Protein AF-A0A974XKM9-F1 (afdb_monomer)

Radius of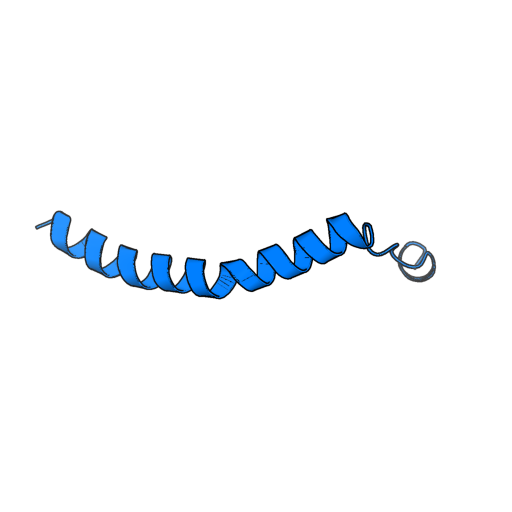 gyration: 18.94 Å; Cα contacts (8 Å, |Δi|>4): 6; chains: 1; bounding box: 27×33×47 Å

Foldseek 3Di:
DVVVVVVVVVVVVVVVCVVCVVVVVVVVCCCVVVNDPPPPVVVVVD

pLDDT: mean 74.08, std 11.38, range [52.66, 91.12]

InterPro domains:
  IPR009229 AgrD, cyclic lactone autoinducer peptide [TIGR04223] (24-45)

Sequence (46 aa):
MRKRIGRIFIYPVLSLLVMLAPMIVNQQASLFFWGEPEIPESLRNG

Secondary structure (DSSP, 8-state):
-HHHHHHHHHHHHHHHHHHHHHHHHHHHHHHHHH-S----HHHH--

Solvent-accessible surface area (backbone atoms only — not comparable to full-atom values): 2837 Å² total; per-residue (Å²): 120,75,74,60,60,56,54,67,53,47,54,60,50,51,52,50,50,62,67,46,46,62,58,54,50,51,53,48,47,43,36,74,76,69,41,72,81,75,75,54,62,79,71,74,78,101

Organism: NCBI:txid2815577

Mean predicted aligned error: 11.47 Å

Structure (mmCIF, N/CA/C/O backbone):
data_AF-A0A974XKM9-F1
#
_entry.id   AF-A0A974XKM9-F1
#
loop_
_atom_site.group_PDB
_atom_site.id
_atom_site.type_symbol
_atom_site.label_atom_id
_atom_site.label_alt_id
_atom_site.label_comp_id
_atom_site.label_asym_id
_atom_site.label_entity_id
_atom_site.label_seq_id
_atom_site.pdbx_PDB_ins_code
_atom_site.Cartn_x
_atom_site.Cartn_y
_atom_site.Cartn_z
_atom_site.occupancy
_atom_site.B_iso_or_equiv
_atom_site.auth_seq_id
_atom_site.auth_comp_id
_atom_site.auth_asym_id
_atom_site.auth_atom_id
_atom_site.pdbx_PDB_model_num
ATOM 1 N N . MET A 1 1 ? -10.172 -6.354 31.148 1.00 52.66 1 MET A N 1
ATOM 2 C CA . MET A 1 1 ? -10.865 -5.557 30.102 1.00 52.66 1 MET A CA 1
ATOM 3 C C . MET A 1 1 ? -9.990 -5.067 28.931 1.00 52.66 1 MET A C 1
ATOM 5 O O . MET A 1 1 ? -10.553 -4.790 27.882 1.00 52.66 1 MET A O 1
ATOM 9 N N . ARG A 1 2 ? -8.646 -5.017 29.015 1.00 57.34 2 ARG A N 1
ATOM 10 C CA . ARG A 1 2 ? -7.776 -4.476 27.936 1.00 57.34 2 ARG A CA 1
ATOM 11 C C . ARG A 1 2 ? -7.824 -5.216 26.579 1.00 57.34 2 ARG A C 1
ATOM 13 O O . ARG A 1 2 ? -7.568 -4.610 25.550 1.00 57.34 2 ARG A O 1
ATOM 20 N N . LYS A 1 3 ? -8.206 -6.502 26.547 1.00 59.28 3 LYS A N 1
ATOM 21 C CA . LYS A 1 3 ? -8.237 -7.322 25.313 1.00 59.28 3 LYS A CA 1
ATOM 22 C C . LYS A 1 3 ? -9.408 -7.019 24.358 1.00 59.28 3 LYS A C 1
ATOM 24 O O . LYS A 1 3 ? -9.322 -7.375 23.188 1.00 59.28 3 LYS A O 1
ATOM 29 N N . ARG A 1 4 ? -10.495 -6.381 24.824 1.00 60.41 4 ARG A N 1
ATOM 30 C CA . ARG A 1 4 ? -11.645 -6.019 23.962 1.00 60.41 4 ARG A CA 1
ATOM 31 C C . ARG A 1 4 ? -11.373 -4.777 23.119 1.00 60.41 4 ARG A C 1
ATOM 33 O O . ARG A 1 4 ? -11.751 -4.747 21.959 1.00 60.41 4 ARG A O 1
ATOM 40 N N . ILE A 1 5 ? -10.674 -3.801 23.693 1.00 62.56 5 ILE A N 1
ATOM 41 C CA . ILE A 1 5 ? -10.404 -2.509 23.055 1.00 62.56 5 ILE A CA 1
ATOM 42 C C . ILE A 1 5 ? -9.451 -2.694 21.866 1.00 62.56 5 ILE A C 1
ATOM 44 O O . ILE A 1 5 ? -9.724 -2.188 20.788 1.00 62.56 5 ILE A O 1
ATOM 48 N N . GLY A 1 6 ? -8.407 -3.521 22.008 1.00 62.38 6 GLY A N 1
ATOM 49 C CA . GLY A 1 6 ? -7.473 -3.801 20.910 1.00 62.38 6 GLY A CA 1
ATOM 50 C C . GLY A 1 6 ? -8.143 -4.409 19.672 1.00 62.38 6 GLY A C 1
ATOM 51 O O . GLY A 1 6 ? -7.869 -3.978 18.561 1.00 62.38 6 GLY A O 1
ATOM 52 N N . ARG A 1 7 ? -9.081 -5.354 19.841 1.00 65.00 7 ARG A N 1
ATOM 53 C CA . ARG A 1 7 ? -9.785 -5.972 18.700 1.00 65.00 7 ARG A CA 1
ATOM 54 C C . ARG A 1 7 ? -10.633 -4.970 17.918 1.00 65.00 7 ARG A C 1
ATOM 56 O O . ARG A 1 7 ? -10.666 -5.058 16.700 1.00 65.00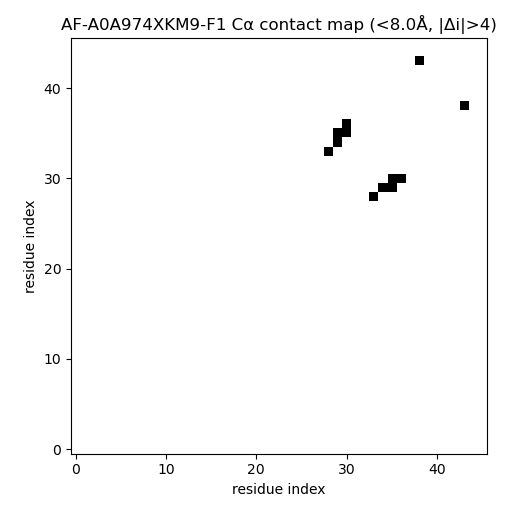 7 ARG A O 1
ATOM 63 N N . ILE A 1 8 ? -11.259 -4.009 18.599 1.00 71.69 8 ILE A N 1
ATOM 64 C CA . ILE A 1 8 ? -12.101 -2.982 17.964 1.00 71.69 8 ILE A CA 1
ATOM 65 C C . ILE A 1 8 ? -11.284 -2.102 17.010 1.00 71.69 8 ILE A C 1
ATOM 67 O O . ILE A 1 8 ? -11.795 -1.730 15.963 1.00 71.69 8 ILE A O 1
ATOM 71 N N . PHE A 1 9 ? -10.017 -1.822 17.327 1.00 71.81 9 PHE A N 1
ATOM 72 C CA . PHE A 1 9 ? -9.134 -1.031 16.461 1.00 71.81 9 PHE A CA 1
ATOM 73 C C . PHE A 1 9 ? -8.381 -1.870 15.422 1.00 71.81 9 PHE A C 1
ATOM 75 O O . PHE A 1 9 ? -8.053 -1.370 14.353 1.00 71.81 9 PHE A O 1
ATOM 82 N N . ILE A 1 10 ? -8.135 -3.153 15.694 1.00 82.06 10 ILE A N 1
ATOM 83 C CA . ILE A 1 10 ? -7.411 -4.042 14.775 1.00 82.06 10 ILE A CA 1
ATOM 84 C C . ILE A 1 10 ? -8.205 -4.291 13.486 1.00 82.06 10 ILE A C 1
ATOM 86 O O . ILE A 1 10 ? -7.628 -4.222 12.406 1.00 82.06 10 ILE A O 1
ATOM 90 N N . TYR A 1 11 ? -9.516 -4.543 13.577 1.00 83.81 11 TYR A N 1
ATOM 91 C CA . TYR A 1 11 ? -10.349 -4.804 12.396 1.00 83.81 11 TYR A CA 1
ATOM 92 C C . TYR A 1 11 ? -10.399 -3.643 11.382 1.00 83.81 11 TYR A C 1
ATOM 94 O O . TYR A 1 11 ? -10.127 -3.909 10.212 1.00 83.81 11 TYR A O 1
ATOM 102 N N . PRO A 1 12 ? -10.680 -2.380 11.768 1.00 86.12 12 PRO A N 1
ATOM 103 C CA . PRO A 1 12 ? -10.708 -1.268 10.818 1.00 86.12 12 PRO A CA 1
ATOM 104 C C . PRO A 1 12 ? -9.324 -0.952 10.237 1.00 86.12 12 PRO A C 1
ATOM 106 O O . PRO A 1 12 ? -9.215 -0.586 9.068 1.00 86.12 12 PRO A O 1
ATOM 109 N N . VAL A 1 13 ? -8.254 -1.132 11.018 1.00 88.00 13 VAL A N 1
ATOM 110 C CA . VAL A 1 13 ? -6.879 -0.951 10.527 1.00 88.00 13 VAL A CA 1
ATOM 111 C C . VAL A 1 13 ? -6.531 -2.028 9.501 1.00 88.00 13 VAL A C 1
ATOM 113 O O . VAL A 1 13 ? -6.022 -1.705 8.434 1.00 88.00 13 VAL A O 1
ATOM 116 N N . LEU A 1 14 ? -6.863 -3.295 9.769 1.00 88.38 14 LEU A N 1
ATOM 117 C CA . LEU A 1 14 ? -6.675 -4.384 8.807 1.00 88.38 14 LEU A CA 1
ATOM 118 C C . LEU A 1 14 ? -7.475 -4.159 7.523 1.00 88.38 14 LEU A C 1
ATOM 120 O O . LEU A 1 14 ? -6.921 -4.329 6.440 1.00 88.38 14 LEU A O 1
ATOM 124 N N . SER A 1 15 ? -8.741 -3.740 7.616 1.00 88.50 15 SER A N 1
ATOM 125 C CA . SER A 1 15 ? -9.531 -3.442 6.417 1.00 88.50 15 SER A CA 1
ATOM 126 C C . SER A 1 15 ? -8.939 -2.282 5.620 1.00 88.50 15 SER A C 1
ATOM 128 O O . SER A 1 15 ? -8.866 -2.367 4.398 1.00 88.50 15 SER A O 1
ATOM 130 N N . LEU A 1 16 ? -8.454 -1.234 6.296 1.00 90.00 16 LEU A N 1
ATOM 131 C CA . LEU A 1 16 ? -7.799 -0.103 5.640 1.00 90.00 16 LEU A CA 1
ATOM 132 C C . LEU A 1 16 ? -6.518 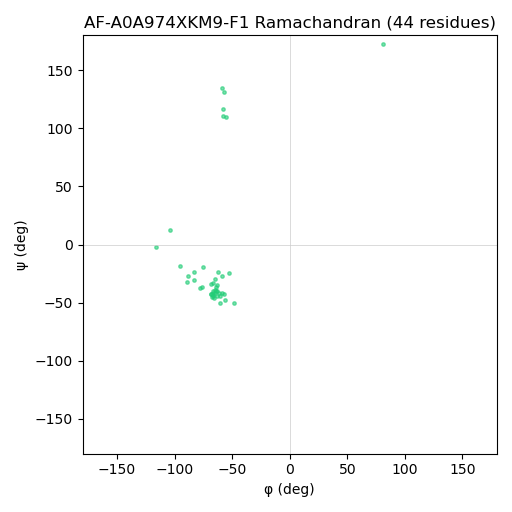-0.543 4.916 1.00 90.00 16 LEU A C 1
ATOM 134 O O . LEU A 1 16 ? -6.312 -0.177 3.763 1.00 90.00 16 LEU A O 1
ATOM 138 N N . LEU A 1 17 ? -5.690 -1.375 5.554 1.00 90.31 17 LEU A N 1
ATOM 139 C CA . LEU A 1 17 ? -4.473 -1.917 4.943 1.00 90.31 17 LEU A CA 1
ATOM 140 C C . LEU A 1 17 ? -4.780 -2.768 3.705 1.00 90.31 17 LEU A C 1
ATOM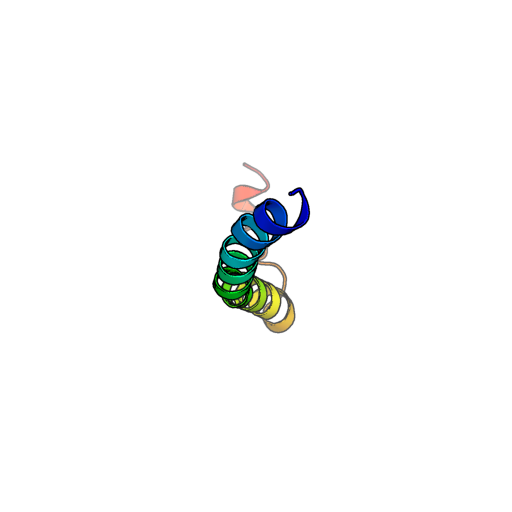 142 O O . LEU A 1 17 ? -4.102 -2.627 2.691 1.00 90.31 17 LEU A O 1
ATOM 146 N N . VAL A 1 18 ? -5.821 -3.606 3.755 1.00 91.06 18 VAL A N 1
ATOM 147 C CA . VAL A 1 18 ? -6.251 -4.416 2.603 1.00 91.06 18 VAL A CA 1
ATOM 148 C C . VAL A 1 18 ? -6.759 -3.535 1.458 1.00 91.06 18 VAL A C 1
ATOM 150 O O . VAL A 1 18 ? -6.447 -3.812 0.303 1.00 91.06 18 VAL A O 1
ATOM 153 N N . MET A 1 19 ? -7.487 -2.454 1.754 1.00 91.12 19 MET A N 1
ATOM 154 C CA . MET A 1 19 ? -7.954 -1.510 0.729 1.00 91.12 19 MET A CA 1
ATOM 155 C C . MET A 1 19 ? -6.809 -0.707 0.095 1.00 91.12 19 MET A C 1
ATOM 157 O O . MET A 1 19 ? -6.867 -0.407 -1.095 1.00 91.12 19 MET A O 1
ATOM 161 N N . LEU A 1 20 ? -5.764 -0.374 0.858 1.00 90.69 20 LEU A N 1
ATOM 162 C CA . LEU A 1 20 ? -4.606 0.382 0.363 1.00 90.69 20 LEU A CA 1
ATOM 163 C C . LEU A 1 20 ? -3.552 -0.491 -0.335 1.00 90.69 20 LEU A C 1
ATOM 165 O O . LEU A 1 20 ? -2.809 0.011 -1.178 1.00 90.69 20 LEU A O 1
ATOM 169 N N . ALA A 1 21 ? -3.500 -1.792 -0.035 1.00 88.19 21 ALA A N 1
ATOM 170 C CA . ALA A 1 21 ? -2.576 -2.740 -0.655 1.00 88.19 21 ALA A CA 1
ATOM 171 C C . ALA A 1 21 ? -2.533 -2.667 -2.200 1.00 88.19 21 ALA A C 1
ATOM 173 O O . ALA A 1 21 ? -1.433 -2.528 -2.741 1.00 88.19 21 ALA A O 1
ATOM 174 N N . PRO A 1 22 ? -3.664 -2.689 -2.940 1.00 86.69 22 PRO A N 1
ATOM 175 C CA . PRO A 1 22 ? -3.627 -2.614 -4.401 1.00 86.69 22 PRO A CA 1
ATOM 176 C C . PRO A 1 22 ? -3.082 -1.281 -4.931 1.00 86.69 22 PRO A C 1
ATOM 178 O O . PRO A 1 22 ? -2.455 -1.264 -5.987 1.00 86.69 22 PRO A O 1
ATOM 181 N N . MET A 1 23 ? -3.260 -0.172 -4.207 1.00 87.00 23 MET A N 1
ATOM 182 C CA . MET A 1 23 ? -2.735 1.135 -4.615 1.00 87.00 23 MET A CA 1
ATOM 183 C C . MET A 1 23 ? -1.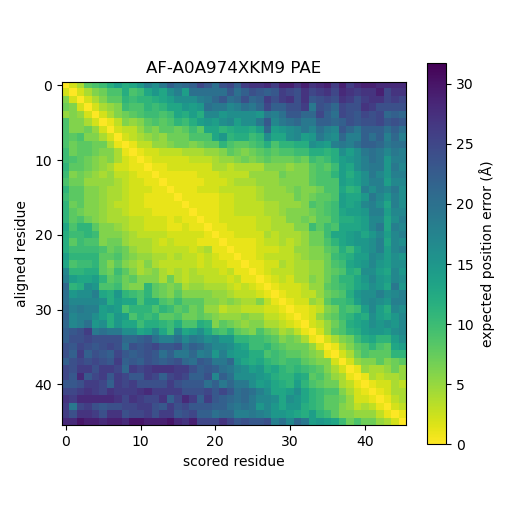203 1.166 -4.546 1.00 87.00 23 MET A C 1
ATOM 185 O O . MET A 1 23 ? -0.555 1.633 -5.481 1.00 87.00 23 MET A O 1
ATOM 189 N N . ILE A 1 24 ? -0.629 0.606 -3.477 1.00 83.75 24 ILE A N 1
ATOM 190 C CA . ILE A 1 24 ? 0.827 0.500 -3.302 1.00 83.75 24 ILE A CA 1
ATOM 191 C C . ILE A 1 24 ? 1.420 -0.448 -4.346 1.00 83.75 24 ILE A C 1
ATOM 193 O O . ILE A 1 24 ? 2.429 -0.120 -4.966 1.00 83.75 24 ILE A O 1
ATOM 197 N N . VAL A 1 25 ? 0.783 -1.600 -4.580 1.00 84.81 25 VAL A N 1
ATOM 198 C CA . VAL A 1 25 ? 1.244 -2.568 -5.587 1.00 84.81 25 VAL A CA 1
ATOM 199 C C . VAL A 1 25 ? 1.181 -1.975 -6.992 1.00 84.81 25 VAL A C 1
ATOM 201 O O . VAL A 1 25 ? 2.117 -2.173 -7.752 1.00 84.81 25 VAL A O 1
ATOM 204 N N . ASN A 1 26 ? 0.143 -1.207 -7.337 1.00 81.69 26 ASN A N 1
ATOM 205 C CA . ASN A 1 26 ? 0.051 -0.557 -8.646 1.00 81.69 26 ASN A CA 1
ATOM 206 C C . ASN A 1 26 ? 1.155 0.500 -8.845 1.00 81.69 26 ASN A C 1
ATOM 208 O O . ASN A 1 26 ? 1.790 0.545 -9.895 1.00 81.69 26 ASN A O 1
ATOM 212 N N . GLN A 1 27 ? 1.451 1.302 -7.815 1.00 76.12 27 GLN A N 1
ATOM 213 C CA . GLN A 1 27 ? 2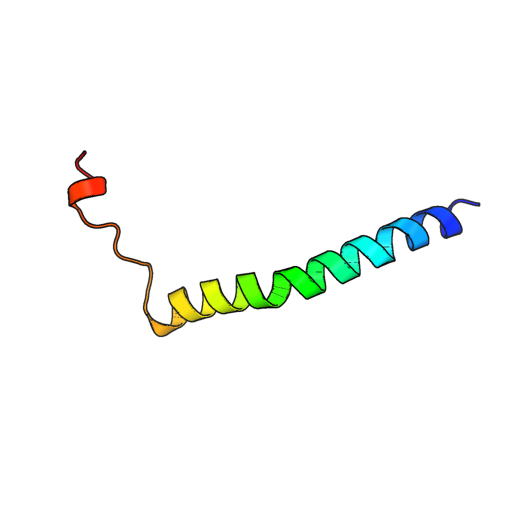.553 2.270 -7.868 1.00 76.12 27 GLN A CA 1
ATOM 214 C C . GLN A 1 27 ? 3.917 1.585 -7.967 1.00 76.12 27 GLN A C 1
ATOM 216 O O . GLN A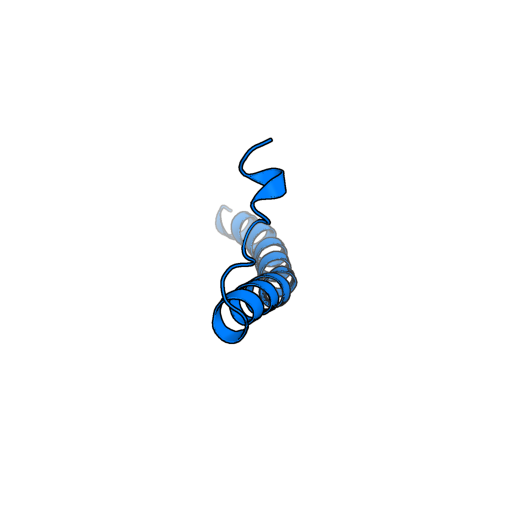 1 27 ? 4.731 1.962 -8.805 1.00 76.12 27 GLN A O 1
ATOM 221 N N . GLN A 1 28 ? 4.165 0.553 -7.157 1.00 76.00 28 GLN A N 1
ATOM 222 C CA . GLN A 1 28 ? 5.427 -0.178 -7.220 1.00 76.00 28 GLN A CA 1
ATOM 223 C C . 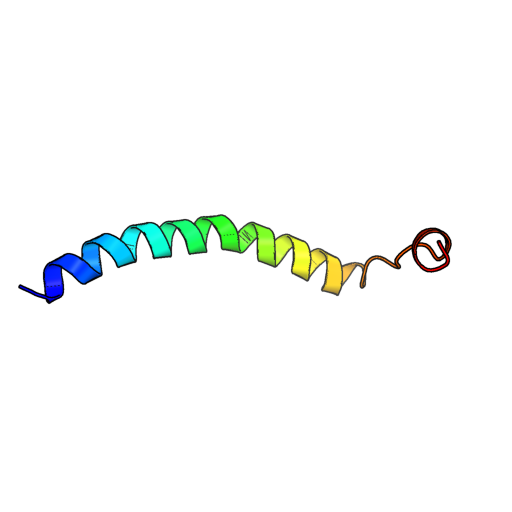GLN A 1 28 ? 5.574 -0.943 -8.531 1.00 76.00 28 GLN A C 1
ATOM 225 O O . GLN A 1 28 ? 6.638 -0.889 -9.128 1.00 76.00 28 GLN A O 1
ATOM 230 N N . ALA A 1 29 ? 4.522 -1.599 -9.024 1.00 75.81 29 ALA A N 1
ATOM 231 C CA . ALA A 1 29 ? 4.532 -2.232 -10.338 1.00 75.81 29 ALA A CA 1
ATOM 232 C C . ALA A 1 29 ? 4.855 -1.201 -11.424 1.00 75.81 29 ALA A C 1
ATOM 234 O O . ALA A 1 29 ? 5.699 -1.464 -12.274 1.00 75.81 29 ALA A O 1
ATOM 235 N N . SER A 1 30 ? 4.271 -0.002 -11.358 1.00 73.25 30 SER A N 1
ATOM 236 C CA . SER A 1 30 ? 4.635 1.080 -12.269 1.00 73.25 30 SER A CA 1
ATOM 237 C C . SER A 1 30 ? 6.136 1.388 -12.212 1.00 73.25 30 SER A C 1
ATOM 239 O O . SER A 1 30 ? 6.777 1.425 -13.252 1.00 73.25 30 SER A O 1
ATOM 241 N N . LEU A 1 31 ? 6.710 1.529 -11.015 1.00 72.94 31 LEU A N 1
ATOM 242 C CA . LEU A 1 31 ? 8.139 1.806 -10.830 1.00 72.94 31 LEU A CA 1
ATOM 243 C C . LEU A 1 31 ? 9.048 0.650 -11.283 1.00 72.94 31 LEU A C 1
ATOM 245 O O . LEU A 1 31 ? 10.090 0.884 -11.886 1.00 72.94 31 LEU A O 1
ATOM 249 N N . PHE A 1 32 ? 8.664 -0.600 -11.019 1.00 72.25 32 PHE A N 1
ATOM 250 C CA . PHE A 1 32 ? 9.448 -1.785 -11.379 1.00 72.25 32 PHE A CA 1
ATOM 251 C C . PHE A 1 32 ? 9.366 -2.126 -12.873 1.00 72.25 32 PHE A C 1
ATOM 253 O O . PHE A 1 32 ? 10.358 -2.579 -13.438 1.00 72.25 32 PHE A O 1
ATOM 260 N N . PHE A 1 33 ? 8.206 -1.936 -13.512 1.00 71.12 33 PHE A N 1
ATOM 261 C CA . PHE A 1 33 ? 8.010 -2.251 -14.933 1.00 71.12 33 PHE A CA 1
ATOM 262 C C . PHE A 1 33 ? 8.341 -1.081 -15.864 1.00 71.12 33 PHE A C 1
ATOM 264 O O . PHE A 1 33 ? 8.796 -1.322 -16.979 1.00 71.12 33 PHE A O 1
ATOM 271 N N . TRP A 1 34 ? 8.118 0.163 -15.430 1.00 70.94 34 TRP A N 1
ATOM 272 C CA . TRP A 1 34 ? 8.259 1.359 -16.270 1.00 70.94 34 TRP A CA 1
ATOM 273 C C . TRP A 1 34 ? 9.370 2.313 -15.806 1.00 70.94 34 TRP A C 1
ATOM 275 O O . TRP A 1 34 ? 9.630 3.297 -16.491 1.00 70.94 34 TRP A O 1
ATOM 285 N N . GLY A 1 35 ? 10.052 2.011 -14.695 1.00 68.19 35 GLY A N 1
ATOM 286 C CA . GLY A 1 35 ? 11.072 2.878 -14.100 1.00 68.19 35 GLY A CA 1
ATOM 287 C C . GLY A 1 35 ? 10.475 3.996 -13.242 1.00 68.19 35 GLY A C 1
ATOM 288 O O . GLY A 1 35 ? 9.257 4.184 -13.184 1.00 68.19 35 GLY A O 1
ATOM 289 N N . GLU A 1 36 ? 11.331 4.742 -12.537 1.00 67.50 36 GLU A N 1
ATOM 290 C CA . GLU A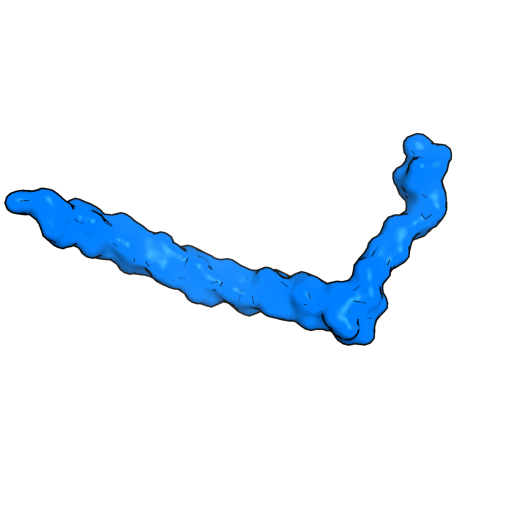 1 36 ? 10.895 5.998 -11.922 1.00 67.50 36 GLU A CA 1
ATOM 291 C C . GLU A 1 36 ? 10.367 6.926 -13.021 1.00 67.50 36 GLU A C 1
ATOM 293 O O . GLU A 1 36 ? 11.014 7.036 -14.065 1.00 67.50 36 GLU A O 1
ATOM 298 N N . PRO A 1 37 ? 9.208 7.586 -12.830 1.00 66.19 37 PRO A N 1
ATOM 299 C CA . PRO A 1 37 ? 8.792 8.621 -13.756 1.00 66.19 37 PRO A CA 1
ATOM 300 C C . PRO A 1 37 ? 9.903 9.669 -13.777 1.00 66.19 37 PRO A C 1
ATOM 302 O O . PRO A 1 37 ? 10.132 10.349 -12.775 1.00 66.19 37 PRO A O 1
ATOM 305 N N . GLU A 1 38 ? 10.623 9.755 -14.895 1.00 62.66 38 GLU A N 1
ATOM 306 C CA . GLU A 1 38 ? 11.639 10.776 -15.095 1.00 62.66 38 GLU A CA 1
ATOM 307 C C . GLU A 1 38 ? 10.948 12.121 -14.886 1.00 62.66 38 GLU A C 1
ATOM 309 O O . GLU A 1 38 ? 10.067 12.508 -15.656 1.00 62.66 38 GLU A O 1
ATOM 314 N N . ILE A 1 39 ? 11.276 12.804 -13.784 1.00 73.50 39 ILE A N 1
ATOM 315 C CA . ILE A 1 39 ? 10.777 14.155 -13.551 1.00 73.50 39 ILE A CA 1
ATOM 316 C C . ILE A 1 39 ? 11.265 14.959 -14.756 1.00 73.50 39 ILE A C 1
ATOM 318 O O . ILE A 1 39 ? 12.484 15.063 -14.929 1.00 73.50 39 ILE A O 1
ATOM 322 N N . PRO A 1 40 ? 10.363 15.498 -15.600 1.00 65.12 40 PRO A N 1
ATOM 323 C CA . PRO A 1 40 ? 10.793 16.233 -16.773 1.00 65.12 40 PRO A CA 1
ATOM 324 C C . PRO A 1 40 ? 11.693 17.370 -16.297 1.00 65.12 40 PRO A C 1
ATOM 326 O O . PRO A 1 40 ? 11.342 18.082 -15.353 1.00 65.12 40 PRO A O 1
ATOM 329 N N . GLU A 1 41 ? 12.869 17.526 -16.911 1.00 60.94 41 GLU A N 1
ATOM 330 C CA . GLU A 1 41 ? 13.883 18.501 -16.475 1.00 60.94 41 GLU A CA 1
ATOM 331 C C . GLU A 1 41 ? 13.318 19.923 -16.344 1.00 60.94 41 GLU A C 1
ATOM 333 O O . GLU A 1 41 ? 13.791 20.708 -15.524 1.00 60.94 41 GLU A O 1
ATOM 338 N N . SER A 1 42 ? 12.241 20.224 -17.073 1.00 66.31 42 SER A N 1
ATOM 339 C CA . SER A 1 42 ? 11.473 21.466 -16.972 1.00 66.31 42 SER A CA 1
ATOM 340 C C . SER A 1 42 ? 10.886 21.751 -15.582 1.00 66.31 42 SER A C 1
ATOM 342 O O . SER A 1 42 ? 10.655 22.910 -15.266 1.00 66.31 42 SER A O 1
ATOM 344 N N . LEU A 1 43 ? 10.617 20.727 -14.764 1.00 60.84 43 LEU A N 1
ATOM 345 C CA . LEU A 1 43 ? 10.167 20.859 -13.369 1.00 60.84 43 LEU A CA 1
ATOM 346 C C . LEU A 1 43 ? 11.324 20.771 -12.366 1.00 60.84 43 LEU A C 1
ATOM 348 O O . LEU A 1 43 ? 11.166 21.163 -11.215 1.00 60.84 43 LEU A O 1
ATOM 352 N N . ARG A 1 44 ? 12.473 20.231 -12.785 1.00 64.25 44 ARG A N 1
ATOM 353 C CA . ARG A 1 44 ? 13.673 20.102 -11.947 1.00 64.25 44 ARG A CA 1
ATOM 354 C C . ARG A 1 44 ? 14.498 21.391 -11.918 1.00 64.25 44 ARG A C 1
ATOM 356 O O . ARG A 1 44 ? 15.150 21.665 -10.918 1.00 64.25 44 ARG A O 1
ATOM 363 N N . ASN A 1 45 ? 14.456 22.148 -13.014 1.00 64.19 45 ASN A N 1
ATOM 364 C CA . ASN A 1 45 ? 15.198 23.394 -13.219 1.00 64.19 45 ASN A CA 1
ATOM 365 C C . ASN A 1 45 ? 14.315 24.655 -13.088 1.00 64.19 45 ASN A C 1
ATOM 367 O O . ASN A 1 45 ? 14.732 25.727 -13.528 1.00 64.19 45 ASN A O 1
ATOM 371 N N . GLY A 1 46 ? 13.093 24.510 -12.561 1.00 54.47 46 GLY A N 1
ATOM 372 C CA . GLY A 1 46 ? 12.133 25.596 -12.330 1.00 54.47 46 GLY A CA 1
ATOM 373 C C . GLY A 1 46 ? 12.225 26.198 -10.936 1.00 54.47 46 GLY A C 1
ATOM 374 O O . GLY A 1 46 ? 12.578 25.453 -9.995 1.00 54.47 46 GLY A O 1
#